Protein AF-A0A0C3NT26-F1 (afdb_monomer_lite)

Organism: NCBI:txid870435

Foldseek 3Di:
DQVVCVVVVHPDDDPVNVLLVQLQVCLLVVNDPVRNCVVSVPDPNPSVVRHPPCCSSCVVVLVVDVVVVVVVCCVPPPPDPPDCPDDDDDDDPDDDDDD

Sequence (99 aa):
INTLTTAHNIPNIKGHSLRIGGTLHYLLRRTPFDVVKTIGRWAGDSFTLYPRQHAMILAPYLNDTPALLEHFTRYTMPPVHKHPTVSTHLLFTGLRASL

pLDDT: mean 81.59, std 16.76, range [37.03, 95.12]

Radius of gyration: 22.14 Å; chains: 1; bounding box: 48×38×65 Å

Secondary structure (DSSP, 8-state):
-HHHHHHTT-----HHHHHHHHHHHHHHTT--HHHHHHHTT-STTGGGGS-S-HHHHHHHHHHH-HHHHHHHHHHHS----------------------

Structure (mmCIF, N/CA/C/O backbone):
data_AF-A0A0C3NT26-F1
#
_entry.id   AF-A0A0C3NT26-F1
#
loop_
_atom_site.group_PDB
_atom_site.id
_atom_site.type_symbol
_atom_site.label_atom_id
_atom_site.label_alt_id
_atom_site.label_comp_id
_atom_site.label_asym_id
_atom_site.label_entity_id
_atom_site.label_seq_id
_atom_site.pdbx_PDB_ins_code
_atom_site.Cartn_x
_atom_site.Cartn_y
_atom_site.Cartn_z
_atom_site.occupancy
_atom_site.B_iso_or_equiv
_atom_site.auth_seq_id
_atom_site.auth_comp_id
_atom_site.auth_asym_id
_atom_site.auth_atom_id
_atom_site.pdbx_PDB_model_num
ATOM 1 N N . ILE A 1 1 ? 15.030 -2.211 -21.504 1.00 71.69 1 ILE A N 1
ATOM 2 C CA . ILE A 1 1 ? 14.814 -0.930 -20.779 1.00 71.69 1 ILE A CA 1
ATOM 3 C C . ILE A 1 1 ? 15.941 0.044 -21.087 1.00 71.69 1 ILE A C 1
ATOM 5 O O . ILE A 1 1 ? 15.648 1.058 -21.694 1.00 71.69 1 ILE A O 1
ATOM 9 N N . ASN A 1 2 ? 17.204 -0.286 -20.792 1.00 75.25 2 ASN A N 1
ATOM 10 C CA . ASN A 1 2 ? 18.333 0.632 -21.018 1.00 75.25 2 ASN A CA 1
ATOM 11 C C . ASN A 1 2 ? 18.442 1.149 -22.466 1.00 75.25 2 ASN A C 1
ATOM 13 O O . ASN A 1 2 ? 18.621 2.340 -22.676 1.00 75.25 2 ASN A O 1
ATOM 17 N N . THR A 1 3 ? 18.265 0.274 -23.461 1.00 79.00 3 THR A N 1
ATOM 18 C CA . THR A 1 3 ? 18.296 0.648 -24.887 1.00 79.00 3 THR A CA 1
ATOM 19 C C . THR A 1 3 ? 17.194 1.642 -25.265 1.00 79.00 3 THR A C 1
ATOM 21 O O . THR A 1 3 ? 17.449 2.596 -25.992 1.00 79.00 3 THR A O 1
ATOM 24 N N . LEU A 1 4 ? 15.989 1.467 -24.716 1.00 83.06 4 LEU A N 1
ATOM 25 C CA . LEU A 1 4 ? 14.858 2.374 -24.927 1.00 83.06 4 LEU A CA 1
ATOM 26 C C . LEU A 1 4 ? 15.073 3.717 -24.222 1.00 83.06 4 LEU A C 1
ATOM 28 O O . LEU A 1 4 ? 14.825 4.762 -24.808 1.00 83.06 4 LEU A O 1
ATOM 32 N N . THR A 1 5 ? 15.570 3.714 -22.982 1.00 83.62 5 THR A N 1
ATOM 33 C CA . THR A 1 5 ? 15.834 4.966 -22.255 1.00 83.62 5 THR A CA 1
ATOM 34 C C . THR A 1 5 ? 16.912 5.799 -22.945 1.00 83.62 5 THR A C 1
ATOM 36 O O . THR A 1 5 ? 16.761 7.013 -23.042 1.00 83.62 5 THR A O 1
ATOM 39 N N . THR A 1 6 ? 17.945 5.155 -23.503 1.00 81.94 6 THR A N 1
ATOM 40 C CA . THR A 1 6 ? 18.982 5.830 -24.296 1.00 81.94 6 THR A CA 1
ATOM 41 C C . THR A 1 6 ? 18.415 6.432 -25.581 1.00 81.94 6 THR A C 1
ATOM 43 O O . THR A 1 6 ? 18.710 7.583 -25.876 1.00 81.94 6 THR A O 1
ATOM 46 N N . ALA A 1 7 ? 17.556 5.706 -26.306 1.00 88.81 7 ALA A N 1
ATOM 47 C CA . ALA A 1 7 ? 16.930 6.210 -27.532 1.00 88.81 7 ALA A CA 1
ATOM 48 C C . ALA A 1 7 ? 16.048 7.454 -27.307 1.00 88.81 7 ALA A C 1
ATOM 50 O O . ALA A 1 7 ? 15.858 8.249 -28.223 1.00 88.81 7 ALA A O 1
ATOM 51 N N . HIS A 1 8 ? 15.528 7.637 -26.090 1.0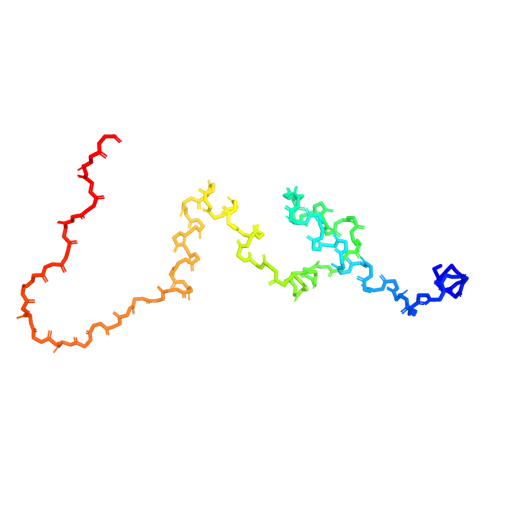0 87.62 8 HIS A N 1
ATOM 52 C CA . HIS A 1 8 ? 14.637 8.743 -25.736 1.00 87.62 8 HIS A CA 1
ATOM 53 C C . HIS A 1 8 ? 15.282 9.808 -24.832 1.00 87.62 8 HIS A C 1
ATOM 55 O O . HIS A 1 8 ? 14.566 10.660 -24.312 1.00 87.62 8 HIS A O 1
ATOM 61 N N . ASN A 1 9 ? 16.607 9.779 -24.625 1.00 86.75 9 ASN A N 1
ATOM 62 C CA . ASN A 1 9 ? 17.322 10.686 -23.709 1.00 86.75 9 ASN A CA 1
ATOM 63 C C . ASN A 1 9 ? 16.735 10.719 -22.281 1.00 86.75 9 ASN A C 1
ATOM 65 O O . ASN A 1 9 ? 16.802 11.729 -21.581 1.00 86.75 9 ASN A O 1
ATOM 69 N N . ILE A 1 10 ? 16.159 9.602 -21.832 1.00 86.38 10 ILE A N 1
ATOM 70 C CA . ILE A 1 10 ? 15.612 9.453 -20.483 1.00 86.38 10 ILE A CA 1
ATOM 71 C C . ILE A 1 10 ? 16.733 8.929 -19.573 1.00 86.38 10 ILE A C 1
ATOM 73 O O . ILE A 1 10 ? 17.430 7.982 -19.959 1.00 86.38 10 ILE A O 1
ATOM 77 N N . PRO A 1 11 ? 16.906 9.478 -18.352 1.00 82.12 11 PRO A N 1
ATOM 78 C CA . PRO A 1 11 ? 17.840 8.929 -17.375 1.00 82.12 11 PRO A CA 1
ATOM 79 C C . PRO A 1 11 ? 17.624 7.426 -17.187 1.00 82.12 11 PRO A C 1
ATOM 81 O O . PRO A 1 11 ? 16.487 6.961 -17.173 1.00 82.12 11 PRO A O 1
ATOM 84 N N . ASN A 1 12 ? 18.706 6.658 -17.036 1.00 80.88 12 ASN A N 1
ATOM 85 C CA . ASN A 1 12 ? 18.634 5.200 -16.932 1.00 80.88 12 ASN A CA 1
ATOM 86 C C . ASN A 1 12 ? 17.672 4.760 -15.812 1.00 80.88 12 ASN A C 1
ATOM 88 O O . ASN A 1 12 ? 17.999 4.834 -14.624 1.00 80.88 12 ASN A O 1
ATOM 92 N N . ILE A 1 13 ? 16.498 4.264 -16.204 1.00 82.69 13 ILE A N 1
ATOM 93 C CA . ILE A 1 13 ? 15.493 3.753 -15.279 1.00 82.69 13 ILE A CA 1
ATOM 94 C C . ILE A 1 13 ? 15.858 2.310 -14.928 1.00 82.69 13 ILE A C 1
ATOM 96 O O . ILE A 1 13 ? 15.767 1.399 -15.752 1.00 82.69 13 ILE A O 1
ATOM 100 N N . LYS A 1 14 ? 16.249 2.081 -13.673 1.00 85.50 14 LYS A N 1
ATOM 101 C CA . LYS A 1 14 ? 16.546 0.734 -13.176 1.00 85.50 14 LYS A CA 1
ATOM 102 C C . LYS A 1 14 ? 15.257 -0.082 -13.040 1.00 85.50 14 LYS A C 1
ATOM 104 O O . LYS A 1 14 ? 14.237 0.414 -12.575 1.00 85.50 14 LYS A O 1
ATOM 109 N N . GLY A 1 15 ? 15.314 -1.382 -13.333 1.00 85.62 15 GLY A N 1
ATOM 110 C CA . GLY A 1 15 ? 14.161 -2.275 -13.13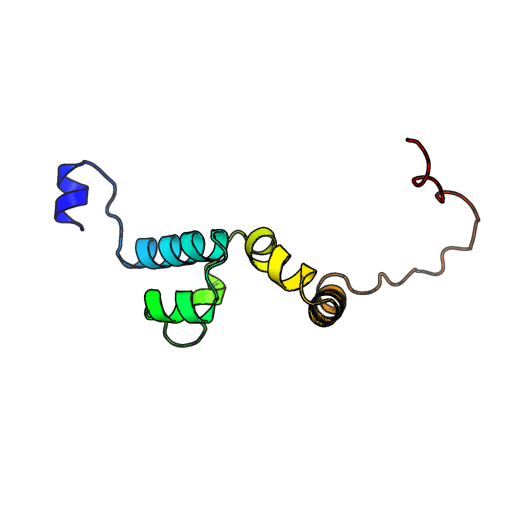3 1.00 85.62 15 GLY A CA 1
ATOM 111 C C . GLY A 1 15 ? 13.626 -2.259 -11.692 1.00 85.62 15 GLY A C 1
ATOM 112 O O . GLY A 1 15 ? 12.422 -2.355 -11.471 1.00 85.62 15 GLY A O 1
ATOM 113 N N . HIS A 1 16 ? 14.507 -2.046 -10.710 1.00 86.75 16 HIS A N 1
ATOM 114 C CA . HIS A 1 16 ? 14.118 -1.911 -9.307 1.00 86.75 16 HIS A CA 1
ATOM 115 C C . HIS A 1 16 ? 13.227 -0.684 -9.045 1.00 86.75 16 HIS A C 1
ATOM 117 O O . HIS A 1 16 ? 12.231 -0.806 -8.333 1.00 86.75 16 HIS A O 1
ATOM 123 N N . SER A 1 17 ? 13.521 0.473 -9.655 1.00 87.19 17 SER A N 1
ATOM 124 C CA . SER A 1 17 ? 12.697 1.674 -9.470 1.00 87.19 17 SER A CA 1
ATOM 125 C C . SER A 1 17 ? 11.324 1.526 -10.125 1.00 87.19 17 SER A C 1
ATOM 127 O O . SER A 1 17 ? 10.336 1.972 -9.549 1.00 87.19 17 SER A O 1
ATOM 129 N N . LEU A 1 18 ? 11.232 0.825 -11.262 1.00 88.31 18 LEU A N 1
ATOM 130 C CA . LEU A 1 18 ? 9.944 0.467 -11.870 1.00 88.31 18 LEU A CA 1
ATOM 131 C C . LEU A 1 18 ? 9.125 -0.460 -10.976 1.00 88.31 18 LEU A C 1
ATOM 133 O O . LEU A 1 18 ? 7.921 -0.269 -10.850 1.00 88.31 18 LEU A O 1
ATOM 137 N N . ARG A 1 19 ? 9.763 -1.435 -10.323 1.00 90.00 19 ARG A N 1
ATOM 138 C CA . ARG A 1 19 ? 9.076 -2.352 -9.407 1.00 90.00 19 ARG A CA 1
ATOM 139 C C . ARG A 1 19 ? 8.501 -1.614 -8.197 1.00 90.00 19 ARG A C 1
ATOM 141 O O . ARG A 1 19 ? 7.353 -1.843 -7.839 1.00 90.00 19 ARG A O 1
ATOM 148 N N . ILE A 1 20 ? 9.263 -0.682 -7.620 1.00 90.75 20 ILE A N 1
ATOM 149 C CA . ILE A 1 20 ? 8.797 0.192 -6.531 1.00 90.75 20 ILE A CA 1
ATOM 150 C C . ILE A 1 20 ? 7.673 1.122 -7.007 1.00 90.75 20 ILE A C 1
ATOM 152 O O . ILE A 1 20 ? 6.630 1.221 -6.360 1.00 90.75 20 ILE A O 1
ATOM 156 N N . GLY A 1 21 ? 7.868 1.795 -8.144 1.00 91.38 21 GLY A N 1
ATOM 157 C CA . GLY A 1 21 ? 6.872 2.697 -8.721 1.00 91.38 21 GLY A CA 1
ATOM 158 C C . GLY A 1 21 ? 5.567 1.976 -9.061 1.00 91.38 21 GLY A C 1
ATOM 159 O O . GLY A 1 21 ? 4.491 2.494 -8.774 1.00 91.38 21 GLY A O 1
ATOM 160 N N . GLY A 1 22 ? 5.662 0.755 -9.588 1.00 92.69 22 GLY A N 1
ATOM 161 C CA . GLY A 1 22 ? 4.533 -0.129 -9.859 1.00 92.69 22 GLY A CA 1
ATOM 162 C C . GLY A 1 22 ? 3.779 -0.517 -8.590 1.00 92.69 22 GLY A C 1
ATOM 163 O O . GLY A 1 22 ? 2.561 -0.367 -8.554 1.00 92.69 22 GLY A O 1
ATOM 164 N N . THR A 1 23 ? 4.480 -0.927 -7.524 1.00 94.19 23 THR A N 1
ATOM 165 C CA . THR A 1 23 ? 3.862 -1.192 -6.211 1.00 94.19 23 THR A CA 1
ATOM 166 C C . THR A 1 23 ? 3.023 -0.002 -5.746 1.00 94.19 23 THR A C 1
ATOM 168 O O . THR A 1 23 ? 1.845 -0.165 -5.435 1.00 94.19 23 THR A O 1
ATOM 171 N N . LEU A 1 24 ? 3.597 1.207 -5.749 1.00 93.75 24 LEU A N 1
ATOM 172 C CA . LEU A 1 24 ? 2.876 2.416 -5.345 1.00 93.75 24 LEU A CA 1
ATOM 173 C C . LEU A 1 24 ? 1.666 2.687 -6.252 1.00 93.75 24 LEU A C 1
ATOM 175 O O . LEU A 1 24 ? 0.578 2.969 -5.758 1.00 93.75 24 LEU A O 1
ATOM 179 N N . HIS A 1 25 ? 1.841 2.562 -7.569 1.00 94.12 25 HIS A N 1
ATOM 180 C CA . HIS A 1 25 ? 0.783 2.783 -8.551 1.00 94.12 25 HIS A CA 1
ATOM 181 C C . HIS A 1 25 ? -0.434 1.876 -8.322 1.00 94.12 25 HIS A C 1
ATOM 183 O O . HIS A 1 25 ? -1.567 2.353 -8.339 1.00 94.12 25 HIS A O 1
ATOM 189 N N . TYR A 1 26 ? -0.213 0.581 -8.087 1.00 94.81 26 TYR A N 1
ATOM 190 C CA . TYR A 1 26 ? -1.298 -0.378 -7.875 1.00 94.81 26 TYR A CA 1
ATOM 191 C C . TYR A 1 26 ? -1.976 -0.214 -6.512 1.00 94.81 26 TYR A C 1
ATOM 193 O O . TYR A 1 26 ? -3.206 -0.279 -6.436 1.00 94.81 26 TYR A O 1
ATOM 201 N N . LEU A 1 27 ? -1.212 0.068 -5.451 1.00 93.75 27 LEU A N 1
ATOM 202 C CA . LEU A 1 27 ? -1.779 0.304 -4.119 1.00 93.75 27 LEU A CA 1
ATOM 203 C C . LEU A 1 27 ? -2.691 1.539 -4.095 1.00 93.75 27 LEU A C 1
ATOM 205 O O . LEU A 1 27 ? -3.773 1.491 -3.516 1.00 93.75 27 LEU A O 1
ATOM 209 N N . LEU A 1 28 ? -2.319 2.618 -4.792 1.00 93.44 28 LEU A N 1
ATOM 210 C CA . LEU A 1 28 ? -3.175 3.806 -4.924 1.00 93.44 28 LEU A CA 1
ATOM 211 C C . LEU A 1 28 ? -4.464 3.534 -5.707 1.00 93.44 28 LEU A C 1
ATOM 213 O O . LEU A 1 28 ? -5.473 4.200 -5.491 1.00 93.44 28 LEU A O 1
ATOM 217 N N . ARG A 1 29 ? -4.456 2.527 -6.585 1.00 93.19 29 ARG A N 1
ATOM 218 C CA . ARG A 1 29 ? -5.644 2.035 -7.298 1.00 93.19 29 ARG A CA 1
ATOM 219 C C . ARG A 1 29 ? -6.422 0.978 -6.511 1.00 93.19 29 ARG A C 1
ATOM 221 O O . ARG A 1 29 ? -7.255 0.294 -7.094 1.00 93.19 29 ARG A O 1
ATOM 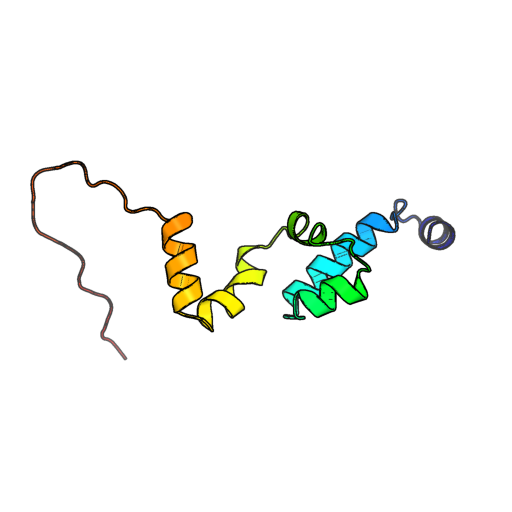228 N N . ARG A 1 30 ? -6.163 0.845 -5.204 1.00 91.25 30 ARG A N 1
ATOM 229 C CA . ARG A 1 30 ? -6.819 -0.118 -4.303 1.00 91.25 30 ARG A CA 1
ATOM 230 C C . ARG A 1 30 ? -6.614 -1.580 -4.702 1.00 91.25 30 ARG A C 1
ATOM 232 O O . ARG A 1 30 ? -7.437 -2.431 -4.386 1.00 91.25 30 ARG A O 1
ATOM 239 N N . THR A 1 31 ? -5.514 -1.884 -5.387 1.00 93.19 31 THR A N 1
ATOM 240 C CA . THR A 1 31 ? -5.147 -3.284 -5.614 1.00 93.19 31 THR A CA 1
ATOM 241 C C . THR A 1 31 ? -4.763 -3.906 -4.265 1.00 93.19 31 THR A C 1
ATOM 243 O O . THR A 1 31 ? -3.959 -3.295 -3.553 1.00 93.19 31 THR A O 1
ATOM 246 N N . PRO A 1 32 ? -5.299 -5.086 -3.906 1.00 92.25 32 PRO A N 1
ATOM 247 C CA . PRO A 1 32 ? -4.964 -5.761 -2.655 1.00 92.25 32 PRO A CA 1
ATOM 248 C C . PRO A 1 32 ? -3.456 -5.998 -2.478 1.00 92.25 32 PRO A C 1
ATOM 250 O O . PRO A 1 32 ? -2.721 -6.218 -3.446 1.00 92.25 32 PRO A O 1
ATOM 253 N N . PHE A 1 33 ? -2.983 -5.952 -1.230 1.00 92.50 33 PHE A N 1
ATOM 254 C CA . PHE A 1 33 ? -1.557 -6.066 -0.893 1.00 92.50 33 PHE A CA 1
ATOM 255 C C . PHE A 1 33 ? -0.929 -7.393 -1.358 1.00 92.50 33 PHE A C 1
ATOM 257 O O . PHE A 1 33 ? 0.202 -7.402 -1.843 1.00 92.50 33 PHE A O 1
ATOM 264 N N . ASP A 1 34 ? -1.656 -8.502 -1.254 1.00 93.81 34 ASP A N 1
ATOM 265 C CA . ASP A 1 34 ? -1.262 -9.843 -1.705 1.00 93.81 34 ASP A CA 1
ATOM 266 C C . ASP A 1 34 ? -1.135 -9.936 -3.236 1.00 93.81 34 ASP A C 1
ATOM 268 O O . ASP A 1 34 ? -0.177 -10.516 -3.762 1.00 93.81 34 ASP A O 1
ATOM 272 N N . VAL A 1 35 ? -2.044 -9.281 -3.962 1.00 95.12 35 VAL A N 1
ATOM 273 C CA . VAL A 1 35 ? -1.992 -9.172 -5.423 1.00 95.12 35 VAL A CA 1
ATOM 274 C C . VAL A 1 35 ? -0.774 -8.350 -5.846 1.00 95.12 35 VAL A C 1
ATOM 276 O O . VAL A 1 35 ? 0.001 -8.786 -6.698 1.00 95.12 35 VAL A O 1
ATOM 279 N N . VAL A 1 36 ? -0.529 -7.199 -5.210 1.00 94.12 36 VAL A N 1
ATOM 280 C CA . VAL A 1 36 ? 0.659 -6.370 -5.487 1.00 94.12 36 VAL A CA 1
ATOM 281 C C . VAL A 1 36 ? 1.959 -7.115 -5.165 1.00 94.12 36 VAL A C 1
ATOM 283 O O . VAL A 1 36 ? 2.919 -7.044 -5.939 1.00 94.12 36 VAL A O 1
ATOM 286 N N . LYS A 1 37 ? 1.991 -7.874 -4.065 1.00 94.25 37 LYS A N 1
ATOM 287 C CA . LYS A 1 37 ? 3.121 -8.734 -3.687 1.00 94.25 37 LYS A C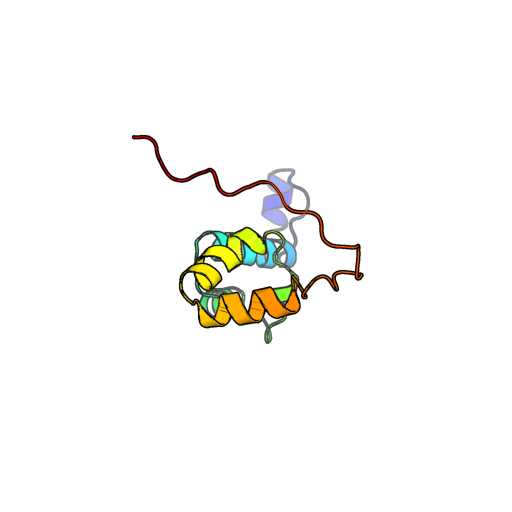A 1
ATOM 288 C C . LYS A 1 37 ? 3.427 -9.766 -4.774 1.00 94.25 37 LYS A C 1
ATOM 290 O O . LYS A 1 37 ? 4.587 -9.908 -5.171 1.00 94.25 37 LYS A O 1
ATOM 295 N N . THR A 1 38 ? 2.386 -10.412 -5.297 1.00 94.62 38 THR A N 1
ATOM 296 C CA . THR A 1 38 ? 2.474 -11.409 -6.372 1.00 94.62 38 THR A CA 1
ATOM 297 C C . THR A 1 38 ? 2.964 -10.788 -7.681 1.00 94.62 38 THR A C 1
ATOM 299 O O . THR A 1 38 ? 3.969 -11.234 -8.235 1.00 94.62 38 THR A O 1
ATOM 302 N N . ILE A 1 39 ? 2.323 -9.708 -8.144 1.00 92.62 39 ILE A N 1
ATOM 303 C CA . ILE A 1 39 ? 2.677 -9.012 -9.396 1.00 92.62 39 ILE A CA 1
ATOM 304 C C . ILE A 1 39 ? 4.114 -8.480 -9.339 1.00 92.62 39 ILE A C 1
ATOM 306 O O . ILE A 1 39 ? 4.872 -8.586 -10.303 1.00 92.62 39 ILE A O 1
ATOM 310 N N . GLY A 1 40 ? 4.516 -7.931 -8.192 1.00 90.75 40 GLY A N 1
ATOM 311 C CA . GLY A 1 40 ? 5.862 -7.413 -7.979 1.00 90.75 40 GLY A CA 1
ATOM 312 C C . GLY A 1 40 ? 6.917 -8.484 -7.696 1.00 90.75 40 GLY A C 1
ATOM 313 O O . GLY A 1 40 ? 8.090 -8.134 -7.572 1.00 90.75 40 GLY A O 1
ATOM 314 N N . ARG A 1 41 ? 6.542 -9.769 -7.595 1.00 93.00 41 ARG A N 1
ATOM 315 C CA . ARG A 1 41 ? 7.441 -10.887 -7.245 1.00 93.00 41 ARG A CA 1
ATOM 316 C C . ARG A 1 41 ? 8.304 -10.561 -6.022 1.00 93.00 41 ARG A C 1
ATOM 318 O O . ARG A 1 41 ? 9.521 -10.772 -6.020 1.00 93.00 41 ARG A O 1
ATOM 325 N N . TRP A 1 42 ? 7.682 -9.959 -5.014 1.00 92.38 42 TRP A N 1
ATOM 326 C CA . TRP A 1 42 ? 8.374 -9.535 -3.807 1.00 92.38 42 TRP A CA 1
ATOM 327 C C . TRP A 1 42 ? 8.670 -10.738 -2.914 1.00 92.38 42 TRP A C 1
ATOM 329 O O . TRP A 1 42 ? 7.812 -11.588 -2.686 1.00 92.38 42 TRP A O 1
ATOM 339 N N . ALA A 1 43 ? 9.897 -10.801 -2.397 1.00 91.12 43 ALA A N 1
ATOM 340 C CA . ALA A 1 43 ? 10.258 -11.774 -1.378 1.00 91.12 43 ALA A CA 1
ATOM 341 C C . ALA A 1 43 ? 9.721 -11.288 -0.024 1.00 91.12 43 ALA A C 1
ATOM 343 O O . ALA A 1 43 ? 10.109 -10.213 0.449 1.00 91.12 43 ALA A O 1
ATOM 344 N N . GLY A 1 44 ? 8.809 -12.060 0.573 1.00 89.25 44 GLY A N 1
ATOM 345 C CA . GLY A 1 44 ? 8.167 -11.703 1.839 1.00 89.25 44 GLY A CA 1
ATOM 346 C C . GLY A 1 44 ? 7.469 -10.339 1.785 1.00 89.25 44 GLY A C 1
ATOM 347 O O . GLY A 1 44 ? 6.927 -9.947 0.753 1.00 89.25 44 GLY A O 1
ATOM 348 N N . ASP A 1 45 ? 7.507 -9.603 2.894 1.00 90.44 45 ASP A N 1
ATOM 349 C CA . ASP A 1 45 ? 6.808 -8.316 3.039 1.00 90.44 45 ASP A CA 1
ATOM 350 C C . ASP A 1 45 ? 7.716 -7.102 2.803 1.00 90.44 45 ASP A C 1
ATOM 352 O O . ASP A 1 45 ? 7.366 -5.974 3.140 1.00 90.44 45 ASP A O 1
ATOM 356 N N . SER A 1 46 ? 8.870 -7.309 2.158 1.00 89.56 46 SER A N 1
ATOM 357 C CA . SER A 1 46 ? 9.843 -6.247 1.843 1.00 89.56 46 SER A CA 1
ATOM 358 C C . SER A 1 46 ? 9.243 -5.081 1.048 1.00 89.56 46 SER A C 1
ATOM 360 O O . SER A 1 46 ? 9.708 -3.949 1.149 1.00 89.56 46 SER A O 1
ATOM 362 N N . PHE A 1 47 ? 8.174 -5.330 0.292 1.00 88.44 47 PHE A N 1
ATOM 363 C CA . PHE A 1 47 ? 7.468 -4.306 -0.473 1.00 88.44 47 PHE A CA 1
ATOM 364 C C . PHE A 1 47 ? 6.770 -3.254 0.394 1.00 88.44 47 PHE A C 1
ATOM 366 O O . PHE A 1 47 ? 6.512 -2.165 -0.109 1.00 88.44 47 PHE A O 1
ATOM 373 N N . THR A 1 48 ? 6.485 -3.553 1.665 1.00 89.69 48 THR A N 1
ATOM 374 C CA . THR A 1 48 ? 5.784 -2.651 2.597 1.00 89.69 48 THR A CA 1
ATOM 375 C C . THR A 1 48 ? 6.634 -1.460 3.041 1.00 89.69 48 THR A C 1
ATOM 377 O O . THR A 1 48 ? 6.085 -0.478 3.524 1.00 89.69 48 THR A O 1
ATOM 380 N N . LEU A 1 49 ? 7.953 -1.506 2.821 1.00 87.69 49 LEU A N 1
ATOM 381 C CA . LEU A 1 49 ? 8.892 -0.439 3.194 1.00 87.69 49 LEU A CA 1
ATOM 382 C C . LEU A 1 49 ? 8.960 0.711 2.177 1.00 87.69 49 LEU A C 1
ATOM 384 O O . LEU A 1 49 ? 9.468 1.787 2.478 1.00 87.69 49 LEU A O 1
ATOM 388 N N . TYR A 1 50 ? 8.504 0.470 0.949 1.00 82.44 50 TYR A N 1
ATOM 389 C CA . TYR A 1 50 ? 8.659 1.386 -0.181 1.00 82.44 50 TYR A CA 1
ATOM 390 C C . TYR A 1 50 ? 7.460 2.299 -0.521 1.00 82.44 50 TYR A C 1
ATOM 392 O O . TYR A 1 50 ? 7.662 3.243 -1.299 1.00 82.44 50 TYR A O 1
ATOM 400 N N . PRO A 1 51 ? 6.222 2.094 -0.023 1.00 85.88 51 PRO A N 1
ATOM 401 C CA . PRO A 1 51 ? 5.156 3.067 -0.202 1.00 85.88 51 PRO A CA 1
ATOM 402 C C . PRO A 1 51 ? 5.532 4.396 0.458 1.00 85.88 51 PRO A C 1
ATOM 404 O O . PRO A 1 51 ? 6.114 4.434 1.530 1.00 85.88 51 PRO A O 1
ATOM 407 N N . ARG A 1 52 ? 5.203 5.515 -0.191 1.00 86.69 52 ARG A N 1
ATOM 408 C CA . ARG A 1 52 ? 5.412 6.861 0.381 1.00 86.69 52 ARG A CA 1
ATOM 409 C C . ARG A 1 52 ? 4.107 7.495 0.857 1.00 86.69 52 ARG A C 1
ATOM 411 O O . ARG A 1 52 ? 4.103 8.277 1.798 1.00 86.69 52 ARG A O 1
ATOM 418 N N . GLN A 1 53 ? 2.987 7.123 0.237 1.00 89.19 53 GLN A N 1
ATOM 419 C CA . GLN A 1 53 ? 1.660 7.687 0.497 1.00 89.19 53 GLN A CA 1
ATOM 420 C C . GLN A 1 53 ? 0.837 6.787 1.432 1.00 89.19 53 GLN A C 1
ATOM 422 O O . GLN A 1 53 ? -0.277 6.387 1.104 1.00 89.19 53 GLN A O 1
ATOM 427 N N . HIS A 1 54 ? 1.400 6.459 2.601 1.00 89.00 54 HIS A N 1
ATOM 428 C CA . HIS A 1 54 ? 0.815 5.513 3.561 1.00 89.00 54 HIS A CA 1
ATOM 429 C C . HIS A 1 54 ? -0.628 5.856 3.939 1.00 89.00 54 HIS A C 1
ATOM 431 O O . HIS A 1 54 ? -1.487 4.986 3.876 1.00 89.00 54 HIS A O 1
ATOM 437 N N . ALA A 1 55 ? -0.919 7.122 4.253 1.00 89.31 55 ALA A N 1
ATOM 438 C CA . ALA A 1 55 ? -2.267 7.540 4.635 1.00 89.31 55 ALA A CA 1
ATOM 439 C C . ALA A 1 55 ? -3.297 7.274 3.524 1.00 89.31 55 ALA A C 1
ATOM 441 O O . ALA A 1 55 ? -4.354 6.719 3.793 1.00 89.31 55 ALA A O 1
ATOM 442 N N . MET A 1 56 ? -2.974 7.602 2.268 1.00 92.94 56 MET A N 1
ATOM 443 C CA . MET A 1 56 ? -3.883 7.382 1.135 1.00 92.94 56 MET A CA 1
ATOM 444 C C . MET A 1 56 ? -4.106 5.897 0.852 1.00 92.94 56 MET A C 1
ATOM 446 O O . MET A 1 56 ? -5.212 5.491 0.509 1.00 92.94 56 MET A O 1
ATOM 450 N N . ILE A 1 57 ? -3.050 5.096 0.995 1.00 92.44 57 ILE A N 1
ATOM 451 C CA . ILE A 1 57 ? -3.109 3.652 0.777 1.00 92.44 57 ILE A CA 1
ATOM 452 C C . ILE A 1 57 ? -3.923 2.978 1.884 1.00 92.44 57 ILE A C 1
ATOM 454 O O . ILE A 1 57 ? -4.732 2.110 1.584 1.00 92.44 57 ILE A O 1
ATOM 458 N N . LEU A 1 58 ? -3.722 3.369 3.146 1.00 91.25 58 LEU A N 1
ATOM 459 C CA . LEU A 1 58 ? -4.330 2.713 4.307 1.00 91.25 58 LEU A CA 1
ATOM 460 C C . LEU A 1 58 ? -5.746 3.207 4.623 1.00 91.25 58 LEU A C 1
ATOM 462 O O . LEU A 1 58 ? -6.539 2.420 5.129 1.00 91.25 58 LEU A O 1
ATOM 466 N N . ALA A 1 59 ? -6.088 4.460 4.304 1.00 91.44 59 ALA A N 1
ATOM 467 C CA . ALA A 1 59 ? -7.397 5.053 4.590 1.00 91.44 59 ALA A CA 1
ATOM 468 C C . ALA A 1 59 ? -8.608 4.159 4.251 1.00 91.44 59 ALA A C 1
ATOM 470 O O . ALA A 1 59 ? -9.447 3.990 5.133 1.00 91.44 59 ALA A O 1
ATOM 471 N N . PRO A 1 60 ? -8.731 3.558 3.046 1.00 89.31 60 PRO A N 1
ATOM 472 C CA . PRO A 1 60 ? -9.874 2.691 2.753 1.00 89.31 60 PRO A CA 1
ATOM 473 C C . PRO A 1 60 ? -9.936 1.476 3.692 1.00 89.31 60 PRO A C 1
ATOM 475 O O . PRO A 1 60 ? -10.981 1.205 4.265 1.00 89.31 60 PRO A O 1
ATOM 478 N N . TYR A 1 61 ? -8.806 0.813 3.948 1.00 88.75 61 TYR A N 1
ATOM 479 C CA . TYR A 1 61 ? -8.753 -0.363 4.823 1.00 88.75 61 TYR A CA 1
ATOM 480 C C . TYR A 1 61 ? -9.082 -0.035 6.285 1.00 88.75 61 TYR A C 1
ATOM 482 O O . TYR A 1 61 ? -9.739 -0.822 6.964 1.00 88.75 61 TYR A O 1
ATOM 490 N N . LEU A 1 62 ? -8.628 1.125 6.770 1.00 91.75 62 LEU A N 1
ATOM 491 C CA . LEU A 1 62 ? -8.931 1.591 8.123 1.00 91.75 62 LEU A CA 1
ATOM 492 C C . LEU A 1 62 ? -10.408 1.974 8.266 1.00 91.75 62 LEU A C 1
ATOM 494 O O . LEU A 1 62 ? -11.028 1.636 9.269 1.00 91.75 62 LEU A O 1
ATOM 498 N N . ASN A 1 63 ? -10.984 2.638 7.263 1.00 89.69 63 ASN A N 1
ATOM 499 C CA . ASN A 1 63 ? -12.387 3.049 7.293 1.00 89.69 63 ASN A CA 1
ATOM 500 C C . ASN A 1 63 ? -13.347 1.856 7.222 1.00 89.69 63 ASN A C 1
ATOM 502 O O . ASN A 1 63 ? -14.364 1.854 7.912 1.00 89.69 63 ASN A O 1
ATOM 506 N N . ASP A 1 64 ? -13.012 0.839 6.429 1.00 91.62 64 ASP A N 1
ATOM 507 C CA . ASP A 1 64 ? -13.863 -0.339 6.248 1.00 91.62 64 ASP A CA 1
ATOM 508 C C . ASP A 1 64 ? -13.817 -1.289 7.463 1.00 91.62 64 ASP A C 1
ATOM 510 O O . ASP A 1 64 ? -14.695 -2.135 7.624 1.00 91.62 64 ASP A O 1
ATOM 514 N N . THR A 1 65 ? -12.811 -1.154 8.342 1.00 93.50 65 THR A N 1
ATOM 515 C CA . THR A 1 65 ? -12.588 -2.059 9.482 1.00 93.50 65 THR A CA 1
ATOM 516 C C . THR A 1 65 ? -12.426 -1.289 10.804 1.00 93.50 65 THR A C 1
ATOM 518 O O . THR A 1 65 ? -11.299 -0.993 11.213 1.00 93.50 65 THR A O 1
ATOM 521 N N . PRO A 1 66 ? -13.522 -1.027 11.548 1.00 91.31 66 PRO A N 1
ATOM 522 C CA . PRO A 1 66 ? -13.482 -0.244 12.789 1.00 91.31 66 PRO A CA 1
ATOM 523 C C . PRO A 1 66 ? -12.497 -0.769 13.843 1.00 91.31 66 PRO A C 1
ATOM 525 O O . PRO A 1 66 ? -11.796 0.012 14.482 1.00 91.31 66 PRO A O 1
ATOM 528 N N . ALA A 1 67 ? -12.381 -2.094 13.985 1.00 93.31 67 ALA A N 1
ATOM 529 C CA . ALA A 1 67 ? -11.439 -2.715 14.920 1.00 93.31 67 ALA A CA 1
ATOM 530 C C . ALA A 1 67 ? -9.968 -2.433 14.557 1.00 93.31 67 ALA A C 1
ATOM 532 O O . ALA A 1 67 ? -9.129 -2.224 15.435 1.00 93.31 67 ALA A O 1
ATOM 533 N N . LEU A 1 68 ? -9.649 -2.390 13.258 1.00 91.75 68 LEU A N 1
ATOM 534 C CA . LEU A 1 68 ? -8.308 -2.064 12.778 1.00 91.75 68 LEU A CA 1
ATOM 535 C C . LEU A 1 68 ? -7.995 -0.586 13.016 1.00 91.75 68 LEU A C 1
ATOM 537 O O . LEU A 1 68 ? -6.888 -0.262 13.440 1.00 91.75 68 LEU A O 1
ATOM 541 N N . LEU A 1 69 ? -8.968 0.299 12.787 1.00 93.62 69 LEU A N 1
ATOM 542 C CA . LEU A 1 69 ? -8.827 1.724 13.070 1.00 93.62 69 LEU A CA 1
ATOM 543 C C . LEU A 1 69 ? -8.594 1.991 14.560 1.00 93.62 69 LEU A C 1
ATOM 545 O O . LEU A 1 69 ? -7.739 2.810 14.894 1.00 93.62 69 LEU A O 1
ATOM 549 N N . GLU A 1 70 ? -9.307 1.300 15.453 1.00 91.94 70 GLU A N 1
ATOM 550 C CA . GLU A 1 70 ? -9.097 1.424 16.900 1.00 91.94 70 GLU A CA 1
ATOM 551 C C . GLU A 1 70 ? -7.678 0.992 17.290 1.00 91.94 70 GLU A C 1
ATOM 553 O O . GLU A 1 70 ? -6.966 1.723 17.985 1.00 91.94 70 GLU A O 1
ATOM 558 N N . HIS A 1 71 ? -7.244 -0.173 16.800 1.00 91.75 71 HIS A N 1
ATOM 559 C CA . HIS A 1 71 ? -5.898 -0.680 17.036 1.00 91.75 71 HIS A CA 1
ATOM 560 C C . HIS A 1 71 ? -4.849 0.309 16.525 1.00 91.75 71 HIS A C 1
ATOM 562 O O . HIS A 1 71 ? -3.995 0.746 17.291 1.00 91.75 71 HIS A O 1
ATOM 568 N N . PHE A 1 72 ? -4.957 0.728 15.263 1.00 91.44 72 PHE A N 1
ATOM 569 C CA . PHE A 1 72 ? -4.059 1.699 14.642 1.00 91.44 72 PHE A CA 1
ATOM 570 C C . PHE A 1 72 ? -3.980 2.996 15.455 1.00 91.44 72 PHE A C 1
ATOM 572 O O . PHE A 1 72 ? -2.890 3.427 15.823 1.00 91.44 72 PHE A O 1
ATOM 579 N N . THR A 1 73 ? -5.135 3.556 15.822 1.00 91.38 73 THR A N 1
ATOM 580 C CA . THR A 1 73 ? -5.247 4.786 16.616 1.00 91.38 73 THR A CA 1
ATOM 581 C C . THR A 1 73 ? -4.518 4.674 17.951 1.00 91.38 73 THR A C 1
ATOM 583 O O . THR A 1 73 ? -3.794 5.593 18.324 1.00 91.38 73 THR A O 1
ATOM 586 N N . ARG A 1 74 ? -4.638 3.540 18.649 1.00 90.56 74 ARG A N 1
ATOM 587 C CA . ARG A 1 74 ? -3.964 3.314 19.936 1.00 90.56 74 ARG A CA 1
ATOM 588 C C . ARG A 1 74 ? -2.438 3.401 19.830 1.00 90.56 74 ARG A C 1
ATOM 590 O O . ARG A 1 74 ? -1.799 3.877 20.764 1.00 90.56 74 ARG A O 1
ATOM 597 N N . TYR A 1 75 ? -1.866 2.955 18.711 1.00 90.31 75 TYR A N 1
ATOM 598 C CA . TYR A 1 75 ? -0.421 3.010 18.474 1.00 90.31 75 TYR A CA 1
ATOM 599 C C . TYR A 1 75 ? 0.047 4.361 17.932 1.00 90.31 75 TYR A C 1
ATOM 601 O O . TYR A 1 75 ? 1.102 4.840 18.338 1.00 90.31 75 TYR A O 1
ATOM 609 N N . THR A 1 76 ? -0.701 4.978 17.014 1.00 90.62 76 THR A N 1
ATOM 610 C CA . THR A 1 76 ? -0.253 6.206 16.333 1.00 90.62 76 THR A CA 1
ATOM 611 C C . THR A 1 76 ? -0.648 7.489 17.051 1.00 90.62 76 THR A C 1
ATOM 613 O O . THR A 1 76 ? -0.034 8.528 16.829 1.00 90.62 76 THR A O 1
ATOM 616 N N . MET A 1 77 ? -1.681 7.433 17.889 1.00 90.25 77 MET A N 1
ATOM 617 C CA . MET A 1 77 ? -2.194 8.552 18.677 1.00 90.25 77 MET A CA 1
ATOM 618 C C . MET A 1 77 ? -2.394 8.086 20.127 1.00 90.25 77 MET A C 1
ATOM 620 O O . MET A 1 77 ? -3.534 7.902 20.566 1.00 90.25 77 MET A O 1
ATOM 624 N N . PRO A 1 78 ? -1.302 7.847 20.880 1.00 83.38 78 PRO A N 1
ATOM 625 C CA . PRO A 1 78 ? -1.415 7.436 22.270 1.00 83.38 78 PRO A CA 1
ATOM 626 C C . PRO A 1 78 ? -2.152 8.516 23.075 1.00 83.38 78 PRO A C 1
ATOM 628 O O . PRO A 1 78 ? -2.040 9.705 22.753 1.00 83.38 78 PRO A O 1
ATOM 631 N N . PRO A 1 79 ? -2.893 8.135 24.131 1.00 82.38 79 PRO A N 1
ATOM 632 C CA . PRO A 1 79 ? -3.572 9.097 24.981 1.00 82.38 79 PRO A CA 1
ATOM 633 C C . PRO A 1 79 ? -2.572 10.143 25.465 1.00 82.38 79 PRO A C 1
ATOM 635 O O . PRO A 1 79 ? -1.573 9.813 26.110 1.00 82.38 79 PRO A O 1
ATOM 638 N N . VAL A 1 80 ? -2.834 11.411 25.150 1.00 83.12 80 VAL A N 1
ATOM 639 C CA . VAL A 1 80 ? -2.064 12.504 25.736 1.00 83.12 80 VAL A CA 1
ATOM 640 C C . VAL A 1 80 ? -2.333 12.442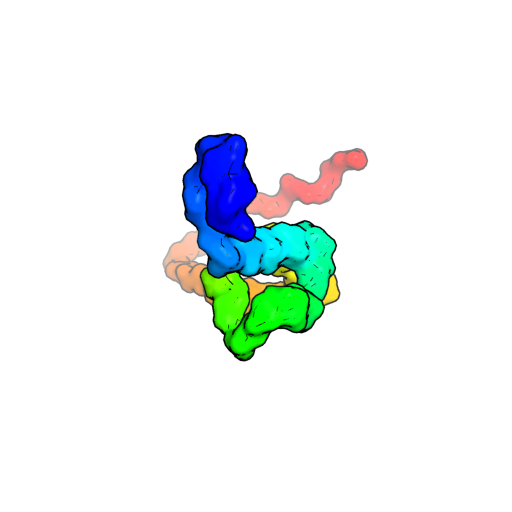 27.231 1.00 83.12 80 VAL A C 1
ATOM 642 O O . VAL A 1 80 ? -3.476 12.621 27.662 1.00 83.12 80 VAL A O 1
ATOM 645 N N . HIS A 1 81 ? -1.294 12.149 28.017 1.00 73.38 81 HIS A N 1
ATOM 646 C CA . HIS A 1 81 ? -1.361 12.315 29.459 1.00 73.38 81 HIS A CA 1
ATOM 647 C C . HIS A 1 81 ? -1.714 13.775 29.703 1.00 73.38 81 HIS A C 1
ATOM 649 O O . HIS A 1 81 ? -0.892 14.672 29.512 1.00 73.38 81 HIS A O 1
ATOM 655 N N . LYS A 1 82 ? -2.967 14.023 30.083 1.00 65.62 82 LYS A N 1
ATOM 656 C CA . LYS A 1 82 ? -3.341 15.315 30.627 1.00 65.62 82 LYS A CA 1
ATOM 657 C C . LYS A 1 82 ? -2.529 15.438 31.910 1.00 65.62 82 LYS A C 1
ATOM 659 O O . LYS A 1 82 ? -2.810 14.735 32.880 1.00 65.62 82 LYS A O 1
ATOM 664 N N . HIS A 1 83 ? -1.507 16.294 31.914 1.00 54.50 83 HIS A N 1
ATOM 665 C CA . HIS A 1 83 ? -1.048 16.853 33.181 1.00 54.50 83 HIS A CA 1
ATOM 666 C C . HIS A 1 83 ? -2.299 17.364 33.909 1.00 54.50 83 HIS A C 1
ATOM 668 O O . HIS A 1 83 ? -3.201 17.878 33.236 1.00 54.50 83 HIS A O 1
ATOM 674 N N . PRO A 1 84 ? -2.407 17.210 35.239 1.00 55.03 84 PRO A N 1
ATOM 675 C CA . PRO A 1 84 ? -3.499 17.798 35.994 1.00 55.03 84 PRO A CA 1
ATOM 676 C C . PRO A 1 84 ? -3.333 19.321 35.966 1.00 55.03 84 PRO A C 1
ATOM 678 O O . PRO A 1 84 ? -2.853 19.941 36.907 1.00 55.03 84 PRO A O 1
ATOM 681 N N . THR A 1 85 ? -3.684 19.939 34.844 1.00 55.47 85 THR A N 1
ATOM 682 C CA . THR A 1 85 ? -3.996 21.351 34.790 1.00 55.47 85 THR A CA 1
ATOM 683 C C . THR A 1 85 ? -5.415 21.458 35.311 1.00 55.47 85 THR A C 1
ATOM 685 O O . THR A 1 85 ? -6.337 20.818 34.802 1.00 55.47 85 THR A O 1
ATOM 688 N N . VAL A 1 86 ? -5.531 22.200 36.404 1.00 48.84 86 VAL A N 1
ATOM 689 C CA . VAL A 1 86 ? -6.764 22.517 37.114 1.00 48.84 86 VAL A CA 1
ATOM 690 C C . VAL A 1 86 ? -7.900 22.802 36.125 1.00 48.84 86 VAL A C 1
ATOM 692 O O . VAL A 1 86 ? -7.741 23.554 35.166 1.00 48.84 86 VAL A O 1
ATOM 695 N N . SER A 1 87 ? -9.032 22.146 36.372 1.00 49.16 87 SER A N 1
ATOM 696 C CA . SER A 1 87 ? -10.283 22.259 35.627 1.00 49.16 87 SER A CA 1
ATOM 697 C C . SER A 1 87 ? -10.755 23.710 35.522 1.00 49.16 87 SER A C 1
ATOM 699 O O . SER A 1 87 ? -11.009 24.331 36.551 1.00 49.16 87 SER A O 1
ATOM 701 N N . THR A 1 88 ? -10.983 24.194 34.300 1.00 47.56 88 THR A N 1
ATOM 702 C CA . THR A 1 88 ? -11.959 25.262 34.056 1.00 47.56 88 THR A CA 1
ATOM 703 C C . THR A 1 88 ? -12.740 24.944 32.784 1.00 47.56 88 THR A C 1
ATOM 705 O O . THR A 1 88 ? -12.188 24.803 31.696 1.00 47.56 88 THR A O 1
ATOM 708 N N . HIS A 1 89 ? -14.046 24.792 32.976 1.00 45.31 89 HIS A N 1
ATOM 709 C CA . HIS A 1 89 ? -15.109 24.740 31.980 1.00 45.31 89 HIS A CA 1
ATOM 710 C C . HIS A 1 89 ? -14.944 25.755 30.832 1.00 45.31 89 HIS A C 1
ATOM 712 O O . HIS A 1 89 ? -14.720 26.927 31.117 1.00 45.31 89 HIS A O 1
ATOM 718 N N . LEU A 1 90 ? -15.198 25.303 29.589 1.00 51.12 90 LEU A N 1
ATOM 719 C CA . LEU A 1 90 ? -15.942 25.957 28.482 1.00 51.12 90 LEU A CA 1
ATOM 720 C C . LEU A 1 90 ? -15.311 25.751 27.086 1.00 51.12 90 LEU A C 1
ATOM 722 O O . LEU A 1 90 ? -14.125 25.986 26.895 1.00 51.12 90 LEU A O 1
ATOM 726 N N . LEU A 1 91 ? -16.197 25.432 26.121 1.00 42.97 91 LEU A N 1
ATOM 727 C CA . LEU A 1 91 ? -16.078 25.511 24.645 1.00 42.97 91 LEU A CA 1
ATOM 728 C C . LEU A 1 91 ? -15.274 24.358 23.999 1.00 42.97 91 LEU A C 1
ATOM 730 O O . LEU A 1 91 ? -14.069 24.266 24.151 1.00 42.97 91 LEU A O 1
ATOM 734 N N . PHE A 1 92 ? -15.852 23.398 23.269 1.00 42.50 92 PHE A N 1
ATOM 735 C CA . PHE A 1 92 ? -16.724 23.556 22.102 1.00 42.50 92 PHE A CA 1
ATOM 736 C C . PHE A 1 92 ? -17.625 22.314 21.916 1.00 42.50 92 PHE A C 1
ATOM 738 O O . PHE A 1 92 ? -17.184 21.270 21.438 1.00 42.50 92 PHE A O 1
ATOM 745 N N . THR A 1 93 ? -18.914 22.440 22.221 1.00 46.56 93 THR A N 1
ATOM 746 C CA . THR A 1 93 ? -19.986 21.673 21.572 1.00 46.56 93 THR A CA 1
ATOM 747 C C . THR A 1 93 ? -20.681 22.633 20.617 1.00 46.56 93 THR A C 1
ATOM 749 O O . THR A 1 93 ? -21.373 23.548 21.049 1.00 46.56 93 THR A O 1
ATOM 752 N N . GLY A 1 94 ? -20.448 22.490 19.312 1.00 45.00 94 GLY A N 1
ATOM 753 C CA . GLY A 1 94 ? -21.015 23.437 18.353 1.00 45.00 94 GLY A CA 1
ATOM 754 C C . GLY A 1 94 ? -20.579 23.242 16.909 1.00 45.00 94 GLY A C 1
ATOM 755 O O . GLY A 1 94 ? -20.096 24.186 16.302 1.00 45.00 94 GLY A O 1
ATOM 756 N N . LEU A 1 95 ? -20.749 22.041 16.345 1.00 43.03 95 LEU A N 1
ATOM 757 C CA . LEU A 1 95 ? -20.901 21.907 14.890 1.00 43.03 95 LEU A CA 1
ATOM 758 C C . LEU A 1 95 ? -21.753 20.685 14.523 1.00 43.03 95 LEU A C 1
ATOM 760 O O . LEU A 1 95 ? -21.302 19.744 13.879 1.00 43.03 95 LEU A O 1
ATOM 764 N N . ARG A 1 96 ? -23.015 20.702 14.953 1.00 44.38 96 ARG A N 1
ATOM 765 C CA . ARG A 1 96 ? -24.094 19.939 14.317 1.00 44.38 96 ARG A CA 1
ATOM 766 C C . ARG A 1 96 ? -25.399 20.713 14.464 1.00 44.38 96 ARG A C 1
ATOM 768 O O . ARG A 1 96 ? -26.071 20.561 15.473 1.00 44.38 96 ARG A O 1
ATOM 775 N N . ALA A 1 97 ? -25.690 21.555 13.473 1.00 37.03 97 ALA A N 1
ATOM 776 C CA . ALA A 1 97 ? -27.028 21.882 12.965 1.00 37.03 97 ALA A CA 1
ATOM 777 C C . ALA A 1 97 ? -26.956 23.143 12.087 1.00 37.03 97 ALA A C 1
ATOM 779 O O . ALA A 1 97 ? -26.893 24.252 12.612 1.00 37.03 97 ALA A O 1
ATOM 780 N N . SER A 1 98 ? -26.981 22.973 10.764 1.00 40.84 98 SER A N 1
ATOM 781 C CA . SER A 1 98 ? -27.749 23.825 9.840 1.00 40.84 98 SER A CA 1
ATOM 782 C C . SER A 1 98 ? -27.667 23.270 8.417 1.00 40.84 98 SER A C 1
ATOM 784 O O . SER A 1 98 ? -26.579 23.246 7.851 1.00 40.84 98 SER A O 1
ATOM 786 N N . LEU A 1 99 ? -28.855 22.880 7.928 1.00 45.38 99 LEU A N 1
ATOM 787 C CA . LEU A 1 99 ? -29.326 22.683 6.545 1.00 45.38 99 LEU A CA 1
ATOM 788 C C . LEU A 1 99 ? -28.625 21.632 5.672 1.00 45.38 99 LEU A C 1
ATOM 790 O O . LEU A 1 99 ? -27.506 21.878 5.179 1.00 45.38 99 L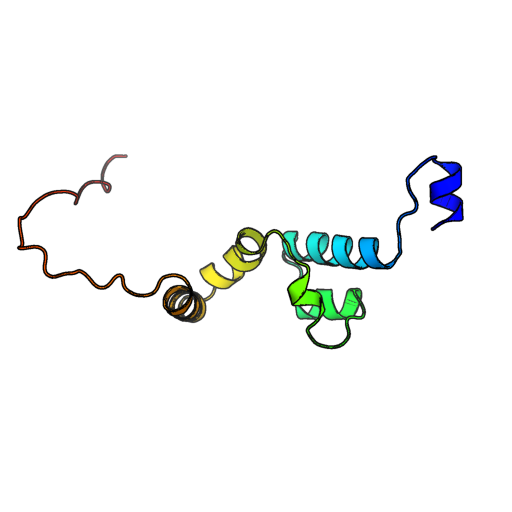EU A O 1
#